Protein AF-A0A0W0GJ91-F1 (afdb_monomer_lite)

InterPro domains:
  IPR037229 Large ribosomal subunit protein bL35 superfamily [G3DSA:4.10.410.60] (1-44)
  IPR037229 Large ribosomal subunit protein bL35 superfamily [SSF143034] (1-42)

Structure (mmCIF, N/CA/C/O backbone):
data_AF-A0A0W0GJ91-F1
#
_entry.id   AF-A0A0W0GJ91-F1
#
loop_
_atom_site.group_PDB
_atom_site.id
_atom_site.type_symbol
_atom_site.label_atom_id
_atom_site.label_alt_id
_atom_site.label_comp_id
_atom_site.label_asym_id
_atom_site.label_entity_id
_atom_site.label_seq_id
_atom_site.pdbx_PDB_ins_code
_atom_site.Cartn_x
_atom_site.Cartn_y
_atom_site.Cartn_z
_atom_site.occupancy
_atom_site.B_iso_or_equiv
_atom_site.auth_seq_id
_atom_site.auth_comp_id
_atom_site.auth_asym_id
_atom_site.auth_atom_id
_atom_site.pdbx_PDB_model_num
ATOM 1 N N . MET A 1 1 ? 3.403 -4.208 -3.956 1.00 89.38 1 MET A N 1
ATOM 2 C CA . MET A 1 1 ? 2.694 -4.148 -2.651 1.00 89.38 1 MET A CA 1
ATOM 3 C C . MET A 1 1 ? 1.913 -2.842 -2.557 1.00 89.38 1 MET A C 1
ATOM 5 O O . MET A 1 1 ? 2.255 -1.911 -3.272 1.00 89.38 1 MET A O 1
ATOM 9 N N . ARG A 1 2 ? 0.874 -2.754 -1.720 1.00 91.94 2 ARG A N 1
ATOM 10 C CA . ARG A 1 2 ? 0.137 -1.509 -1.443 1.00 91.94 2 ARG A CA 1
ATOM 11 C C . ARG A 1 2 ? -0.299 -1.423 0.017 1.00 91.94 2 ARG A C 1
ATOM 13 O O . ARG A 1 2 ? -0.434 -2.439 0.693 1.00 91.94 2 ARG A O 1
ATOM 20 N N . MET A 1 3 ? -0.613 -0.219 0.480 1.00 92.81 3 MET A N 1
ATOM 21 C CA . MET A 1 3 ? -1.338 -0.041 1.738 1.00 92.81 3 MET A CA 1
ATOM 22 C C . MET A 1 3 ? -2.825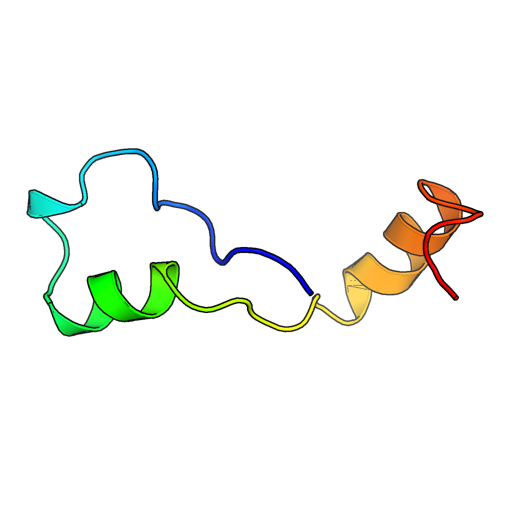 -0.389 1.576 1.00 92.81 3 MET A C 1
ATOM 24 O O . MET A 1 3 ? -3.420 -0.209 0.508 1.00 92.81 3 MET A O 1
ATOM 28 N N . LYS A 1 4 ? -3.454 -0.853 2.662 1.00 89.88 4 LYS A N 1
ATOM 29 C CA . LYS A 1 4 ? -4.891 -1.169 2.697 1.00 89.88 4 LYS A CA 1
ATOM 30 C C . LYS A 1 4 ? -5.798 0.059 2.519 1.00 89.88 4 LYS A C 1
ATOM 32 O O . LYS A 1 4 ? -6.893 -0.081 1.984 1.00 89.88 4 LYS A O 1
ATOM 37 N N . GLY A 1 5 ? -5.335 1.247 2.914 1.00 87.50 5 GLY A N 1
ATOM 38 C CA . GLY A 1 5 ? -6.127 2.486 2.932 1.00 87.50 5 GLY A CA 1
ATOM 39 C C . GLY 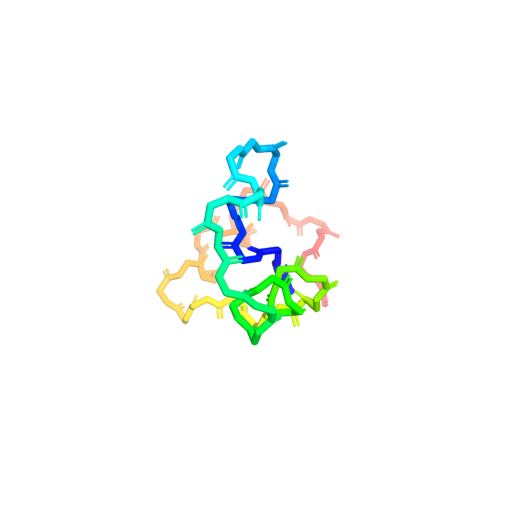A 1 5 ? -6.902 2.676 4.244 1.00 87.50 5 GLY A C 1
ATOM 40 O O . GLY A 1 5 ? -6.851 1.823 5.124 1.00 87.50 5 GLY A O 1
ATOM 41 N N . LEU A 1 6 ? -7.594 3.814 4.406 1.00 86.69 6 LEU A N 1
ATOM 42 C CA . LEU A 1 6 ? -8.388 4.165 5.606 1.00 86.69 6 LEU A CA 1
ATOM 43 C C . LEU A 1 6 ? -7.593 4.228 6.930 1.00 86.69 6 LEU A C 1
ATOM 45 O O . LEU A 1 6 ? -8.177 4.145 8.016 1.00 86.69 6 LEU A O 1
ATOM 49 N N . LYS A 1 7 ? -6.265 4.385 6.843 1.00 87.25 7 LYS A N 1
ATOM 50 C CA . LYS A 1 7 ? -5.364 4.542 7.996 1.00 87.25 7 LYS A CA 1
ATOM 51 C C . LYS A 1 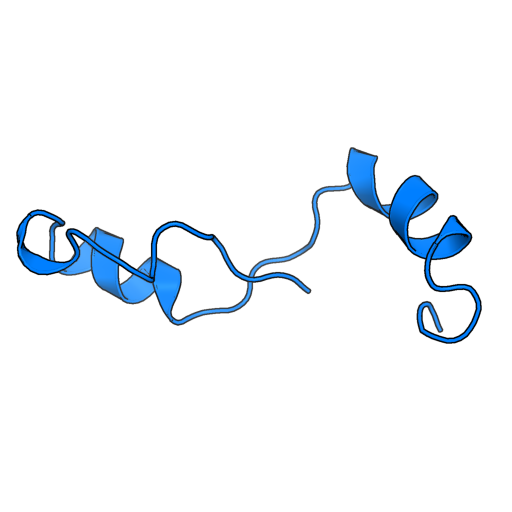7 ? -5.338 5.975 8.540 1.00 87.25 7 LYS A C 1
ATOM 53 O O . LYS A 1 7 ? -4.983 6.160 9.695 1.00 87.25 7 LYS A O 1
ATOM 58 N N . SER A 1 8 ? -5.709 6.973 7.743 1.00 90.25 8 SER A N 1
ATOM 59 C CA . SER A 1 8 ? -5.531 8.393 8.076 1.00 90.25 8 SER A CA 1
ATOM 60 C C . SER A 1 8 ? -6.437 8.880 9.213 1.00 90.25 8 SER A C 1
ATOM 62 O O . SER A 1 8 ? -5.944 9.437 10.190 1.00 90.25 8 SER A O 1
ATOM 64 N N . HIS A 1 9 ? -7.747 8.629 9.136 1.00 92.38 9 HIS A N 1
ATOM 65 C CA . HIS A 1 9 ? -8.730 9.169 10.086 1.00 92.38 9 HIS A CA 1
ATOM 66 C C . HIS A 1 9 ? -9.685 8.111 10.647 1.00 92.38 9 HIS A C 1
ATOM 68 O O . HIS A 1 9 ? -9.724 6.962 10.201 1.00 92.38 9 HIS A O 1
ATOM 74 N N . LEU A 1 10 ? -10.438 8.504 11.685 1.00 91.62 10 LEU A N 1
ATOM 75 C CA . LEU A 1 10 ? -11.464 7.688 12.350 1.00 91.62 10 LEU A CA 1
ATOM 76 C C . LEU A 1 10 ? -10.957 6.324 12.858 1.00 91.62 10 LEU A C 1
ATOM 78 O O . LEU A 1 10 ? -11.730 5.385 13.043 1.00 91.62 10 LEU A O 1
ATOM 82 N N . ARG A 1 11 ? -9.652 6.198 13.143 1.00 90.25 11 ARG A N 1
ATOM 83 C CA . ARG A 1 11 ? -9.051 4.957 13.669 1.00 90.25 11 ARG A CA 1
ATOM 84 C C . ARG A 1 11 ? -9.608 4.557 15.036 1.00 90.25 11 ARG A C 1
ATOM 86 O O . ARG A 1 11 ? -9.619 3.369 15.356 1.00 90.25 11 ARG A O 1
ATOM 93 N N . ARG A 1 12 ? -10.054 5.537 15.833 1.00 91.19 12 ARG A N 1
ATOM 94 C CA . ARG A 1 12 ? -10.639 5.324 17.167 1.00 91.19 12 ARG A CA 1
ATOM 95 C C . ARG A 1 12 ? -11.924 4.494 17.098 1.00 91.19 12 ARG A C 1
ATOM 97 O O . ARG A 1 12 ? -12.087 3.601 17.918 1.00 91.19 12 ARG A O 1
ATOM 104 N N . ASN A 1 13 ? -12.735 4.694 16.057 1.00 93.38 13 ASN A N 1
ATOM 105 C CA . ASN A 1 13 ? -14.023 4.014 15.868 1.00 93.38 13 ASN A CA 1
ATOM 106 C C . ASN A 1 13 ? -13.872 2.589 15.305 1.00 93.38 13 ASN A C 1
ATOM 108 O O . ASN A 1 13 ? -14.847 1.857 15.181 1.00 93.38 13 ASN A O 1
ATOM 112 N N . LYS A 1 14 ? -12.654 2.180 14.929 1.00 90.62 14 LYS A N 1
ATOM 113 C CA . LYS A 1 14 ? -12.378 0.854 14.363 1.00 90.62 14 LYS A CA 1
ATOM 114 C C . LYS A 1 14 ? -11.931 -0.109 15.461 1.00 90.62 14 LYS A C 1
ATOM 116 O O . LYS A 1 14 ? -11.122 0.256 16.324 1.00 90.62 14 LYS A O 1
ATOM 121 N N . SER A 1 15 ? -12.388 -1.359 15.379 1.00 94.50 15 SER A N 1
ATOM 122 C CA . SER A 1 15 ? -11.975 -2.429 16.295 1.00 94.50 15 SER A CA 1
ATOM 123 C C . SER A 1 15 ? -10.453 -2.621 16.292 1.00 94.50 15 SER A C 1
ATOM 125 O O . SER A 1 15 ? -9.775 -2.348 15.294 1.00 94.50 15 SER A O 1
ATOM 127 N N . LYS A 1 16 ? -9.892 -3.126 17.401 1.00 92.75 16 LYS A N 1
ATOM 128 C CA . LYS A 1 16 ? -8.444 -3.396 17.514 1.00 92.75 16 LYS A CA 1
ATOM 129 C C . LYS A 1 16 ? -7.949 -4.312 16.384 1.00 92.75 16 LYS A C 1
ATOM 131 O O . LYS A 1 16 ? -6.901 -4.045 15.805 1.00 92.75 16 LYS A O 1
ATOM 136 N N . ARG A 1 17 ? -8.738 -5.334 16.020 1.00 92.69 17 ARG A N 1
ATOM 137 C CA . ARG A 1 17 ? -8.444 -6.259 14.910 1.00 92.69 17 ARG A CA 1
ATOM 138 C C . ARG A 1 17 ? -8.366 -5.534 13.569 1.00 92.69 17 ARG A C 1
ATOM 140 O O . ARG A 1 17 ? -7.372 -5.675 12.868 1.00 92.69 17 ARG A O 1
ATOM 147 N N . ALA A 1 18 ? -9.381 -4.738 13.229 1.00 91.25 18 ALA A N 1
ATOM 148 C CA . ALA A 1 18 ? -9.393 -3.994 11.972 1.00 91.25 18 ALA A CA 1
ATOM 149 C C . ALA A 1 18 ? -8.233 -2.990 11.901 1.00 91.25 18 ALA A C 1
ATOM 151 O O . ALA A 1 18 ? -7.640 -2.811 10.845 1.00 91.25 18 ALA A O 1
ATOM 152 N N . ARG A 1 19 ? -7.874 -2.371 13.034 1.00 91.12 19 ARG A N 1
ATOM 153 C CA . ARG A 1 19 ? -6.791 -1.385 13.115 1.00 91.12 19 ARG A CA 1
ATOM 154 C C . ARG A 1 19 ? -5.425 -1.959 12.735 1.00 91.12 19 ARG A C 1
ATOM 156 O O . ARG A 1 19 ? -4.716 -1.300 11.984 1.00 91.12 19 ARG A O 1
ATOM 163 N N . ARG A 1 20 ? -5.109 -3.173 13.205 1.00 90.69 20 ARG A N 1
ATOM 164 C CA . ARG A 1 20 ? -3.850 -3.883 12.902 1.00 90.69 20 ARG A CA 1
ATOM 165 C C . ARG A 1 20 ? -3.686 -4.163 11.406 1.00 90.69 20 ARG A C 1
ATOM 167 O O . ARG A 1 20 ? -2.601 -4.023 10.864 1.00 90.69 20 ARG A O 1
ATOM 174 N N . GLN A 1 21 ? -4.785 -4.449 10.709 1.00 90.25 21 GLN A N 1
ATOM 175 C CA . GLN A 1 21 ? -4.761 -4.729 9.267 1.00 90.25 21 GLN A CA 1
ATOM 176 C C . GLN A 1 21 ? -4.387 -3.515 8.398 1.00 90.25 21 GLN A C 1
ATOM 178 O O . GLN A 1 21 ? -4.169 -3.683 7.202 1.00 90.25 21 GLN A O 1
ATOM 183 N N . PHE A 1 22 ? -4.377 -2.292 8.941 1.00 90.62 22 PHE A N 1
ATOM 184 C CA . PHE A 1 22 ? -3.916 -1.108 8.203 1.00 90.62 22 PHE A CA 1
ATOM 185 C C . PHE A 1 22 ? -2.409 -0.877 8.325 1.00 90.62 22 PHE A C 1
ATOM 187 O O . PHE A 1 22 ? -1.877 -0.009 7.633 1.00 90.62 22 PHE A O 1
ATOM 194 N N . ASP A 1 23 ? -1.737 -1.579 9.236 1.00 87.44 23 ASP A N 1
ATOM 195 C CA . ASP A 1 23 ? -0.303 -1.418 9.460 1.00 87.44 23 ASP A CA 1
ATOM 196 C C . ASP A 1 23 ? 0.524 -2.275 8.492 1.00 87.44 23 ASP A C 1
ATOM 198 O O . ASP A 1 23 ? 1.612 -1.865 8.100 1.00 87.44 23 ASP A O 1
ATOM 202 N N . GLU A 1 24 ? -0.032 -3.391 8.025 1.00 88.25 24 GLU A N 1
ATOM 203 C CA . GLU A 1 24 ? 0.602 -4.293 7.065 1.00 88.25 24 GLU A CA 1
ATOM 204 C C . GLU A 1 24 ? 0.412 -3.838 5.608 1.00 88.25 24 GLU A C 1
ATOM 206 O O . GLU A 1 24 ? -0.610 -3.251 5.226 1.00 88.25 24 GLU A O 1
ATOM 211 N N . MET A 1 25 ? 1.401 -4.153 4.768 1.00 91.56 25 MET A N 1
ATOM 212 C CA . MET A 1 25 ? 1.259 -4.043 3.319 1.00 91.56 25 MET A CA 1
ATOM 213 C C . MET A 1 25 ? 0.569 -5.282 2.758 1.00 91.56 25 MET A C 1
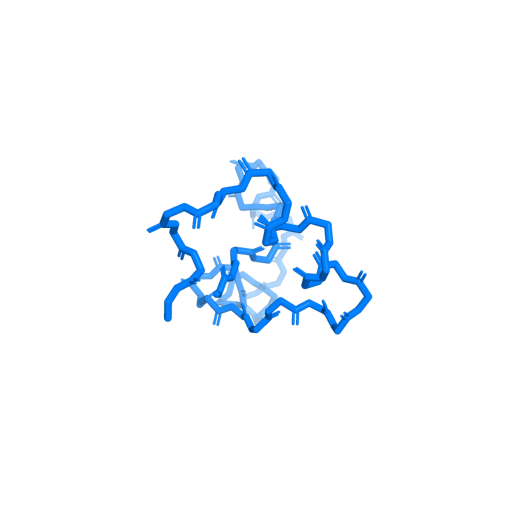ATOM 215 O O . MET A 1 25 ? 0.864 -6.408 3.147 1.00 91.56 25 MET A O 1
ATOM 219 N N . ILE A 1 26 ? -0.310 -5.067 1.787 1.00 92.12 26 ILE A N 1
ATOM 220 C CA . ILE A 1 26 ? -1.047 -6.126 1.104 1.00 92.12 26 ILE A CA 1
ATOM 221 C C . ILE A 1 26 ? -0.625 -6.215 -0.365 1.00 92.12 26 ILE A C 1
ATOM 223 O O . ILE A 1 26 ? -0.187 -5.213 -0.949 1.00 92.12 26 ILE A O 1
ATOM 227 N N . PRO A 1 27 ? -0.746 -7.393 -0.995 1.00 93.38 27 PRO A N 1
ATOM 228 C CA . PRO A 1 27 ? -0.510 -7.520 -2.423 1.00 93.38 27 PRO A CA 1
ATOM 229 C C . PRO A 1 27 ? -1.470 -6.625 -3.215 1.00 93.38 27 PRO A C 1
ATOM 231 O O . PRO A 1 27 ? -2.599 -6.334 -2.805 1.00 93.38 27 PRO A O 1
ATOM 234 N N . VAL A 1 28 ? -0.990 -6.157 -4.363 1.00 93.25 28 VAL A N 1
ATOM 235 C CA . VAL A 1 28 ? -1.815 -5.411 -5.316 1.00 93.25 28 VAL A CA 1
ATOM 236 C C . VAL A 1 28 ? -2.812 -6.379 -5.957 1.00 93.25 28 VAL A C 1
ATOM 238 O O . VAL A 1 28 ? -2.492 -7.549 -6.167 1.00 93.25 28 VAL A O 1
ATOM 241 N N . ALA A 1 29 ? -4.028 -5.915 -6.246 1.00 92.69 29 ALA A N 1
ATOM 242 C CA . ALA A 1 29 ? -5.012 -6.739 -6.936 1.00 92.69 29 ALA A CA 1
ATOM 243 C C . ALA A 1 29 ? -4.547 -7.027 -8.370 1.00 92.69 29 ALA A C 1
ATOM 245 O O . ALA A 1 29 ? -4.011 -6.146 -9.037 1.00 92.69 29 ALA A O 1
ATOM 246 N N . LYS A 1 30 ? -4.790 -8.246 -8.867 1.00 92.38 30 LYS A N 1
ATOM 247 C CA . LYS A 1 30 ? -4.322 -8.676 -10.199 1.00 92.38 30 LYS A CA 1
ATOM 248 C C . LYS A 1 30 ? -4.767 -7.733 -11.324 1.00 92.38 30 LYS A C 1
ATOM 250 O O . LYS A 1 30 ? -3.993 -7.474 -12.237 1.00 92.38 30 LYS A O 1
ATOM 255 N N . VAL A 1 31 ? -5.979 -7.185 -11.216 1.00 94.00 31 VAL A N 1
ATOM 256 C CA . VAL A 1 31 ? -6.561 -6.248 -12.191 1.00 94.00 31 VAL A CA 1
ATOM 257 C C . VAL A 1 31 ? -5.777 -4.937 -12.321 1.00 94.00 31 VAL A C 1
ATOM 259 O O . VAL A 1 31 ? -5.729 -4.359 -13.402 1.00 94.00 31 VAL A O 1
ATOM 262 N N . ASP A 1 32 ? -5.110 -4.489 -11.255 1.00 92.56 32 ASP A N 1
ATOM 263 C CA . ASP A 1 32 ? -4.406 -3.202 -11.232 1.00 92.56 32 ASP A CA 1
ATOM 264 C C . ASP A 1 32 ? -2.949 -3.312 -11.701 1.00 92.56 32 ASP A C 1
ATOM 266 O O . ASP A 1 32 ? -2.320 -2.300 -12.017 1.00 92.56 32 ASP A O 1
ATOM 270 N N . VAL A 1 33 ? -2.399 -4.529 -11.773 1.00 91.19 33 VAL A N 1
ATOM 271 C CA . VAL A 1 33 ? -0.978 -4.768 -12.079 1.00 91.19 33 VAL A CA 1
ATOM 272 C C . VAL A 1 33 ? -0.601 -4.210 -13.451 1.00 91.19 33 VAL A C 1
ATOM 274 O O . VAL A 1 33 ? 0.386 -3.486 -13.566 1.00 91.19 33 VAL A O 1
ATOM 277 N N . GLN A 1 34 ? -1.412 -4.471 -14.481 1.00 91.75 34 GLN A N 1
ATOM 278 C CA . GLN A 1 34 ? -1.128 -3.994 -15.838 1.00 91.75 34 GLN A CA 1
ATOM 279 C C . GLN A 1 34 ? -1.149 -2.461 -15.922 1.00 91.75 34 GLN A C 1
ATOM 281 O O . GLN A 1 34 ? -0.321 -1.859 -16.605 1.00 91.75 34 GLN A O 1
ATOM 286 N N . ARG A 1 35 ? -2.081 -1.815 -15.211 1.00 93.19 35 ARG A N 1
ATOM 287 C CA . ARG A 1 35 ? -2.177 -0.353 -15.164 1.00 93.19 35 ARG A CA 1
ATOM 288 C C . ARG A 1 35 ? -0.965 0.255 -14.460 1.00 93.19 35 ARG A C 1
ATOM 290 O O . ARG A 1 35 ? -0.421 1.239 -14.951 1.00 93.19 35 ARG A O 1
ATOM 297 N N . LEU A 1 36 ? -0.532 -0.331 -13.345 1.00 90.81 36 LEU A N 1
ATOM 298 C CA . LEU A 1 36 ? 0.633 0.148 -12.599 1.00 90.81 36 LEU A CA 1
ATOM 299 C C . LEU A 1 36 ? 1.938 -0.013 -13.380 1.00 90.81 36 LEU A C 1
ATOM 301 O O . LEU A 1 36 ? 2.731 0.920 -13.376 1.00 90.81 36 LEU A O 1
ATOM 305 N N . GLY A 1 37 ? 2.131 -1.120 -14.103 1.00 90.88 37 GLY A N 1
ATOM 306 C CA . GLY A 1 37 ? 3.315 -1.299 -14.955 1.00 90.88 37 GLY A CA 1
ATOM 307 C C . GLY A 1 37 ? 3.417 -0.256 -16.075 1.00 90.88 37 GLY A C 1
ATOM 308 O O . GLY A 1 37 ? 4.506 0.195 -16.406 1.00 90.88 37 GLY A O 1
ATOM 309 N N . ARG A 1 38 ? 2.279 0.210 -16.612 1.00 92.31 38 ARG A N 1
ATOM 310 C CA . ARG A 1 38 ? 2.254 1.309 -17.597 1.00 92.31 38 ARG A CA 1
ATOM 311 C C . ARG A 1 38 ? 2.568 2.673 -16.979 1.00 92.31 38 ARG A C 1
ATOM 313 O O . ARG A 1 38 ? 3.166 3.513 -17.638 1.00 92.31 38 ARG A O 1
ATOM 320 N N . LEU A 1 39 ? 2.123 2.909 -15.744 1.00 93.56 39 LEU A N 1
ATOM 321 C CA . LEU A 1 39 ? 2.297 4.191 -15.052 1.00 93.56 39 LEU A CA 1
ATOM 322 C C . LEU A 1 39 ? 3.675 4.337 -14.400 1.00 93.56 39 LEU A C 1
ATOM 324 O O . LEU A 1 39 ? 4.142 5.457 -14.216 1.00 93.56 39 LEU A O 1
ATOM 328 N N . ILE A 1 40 ? 4.308 3.223 -14.033 1.00 90.88 40 ILE A N 1
ATOM 329 C CA . ILE A 1 40 ? 5.597 3.189 -13.340 1.00 90.88 40 ILE A CA 1
ATOM 330 C C . ILE A 1 40 ? 6.559 2.273 -14.120 1.00 90.88 40 ILE A C 1
ATOM 332 O O . ILE A 1 40 ? 6.932 1.207 -13.626 1.00 90.88 40 ILE A O 1
ATOM 336 N N . PRO A 1 41 ? 6.975 2.673 -15.336 1.00 85.88 41 PRO A N 1
ATOM 337 C CA . PRO A 1 41 ? 7.699 1.803 -16.270 1.00 85.88 41 PRO A CA 1
ATOM 338 C C . PRO A 1 41 ? 9.039 1.281 -15.736 1.00 85.88 41 PRO A C 1
ATOM 340 O O . PRO A 1 41 ? 9.473 0.205 -16.128 1.00 85.88 41 PRO A O 1
ATOM 343 N N . TYR A 1 42 ? 9.674 2.007 -14.813 1.00 90.00 42 TYR A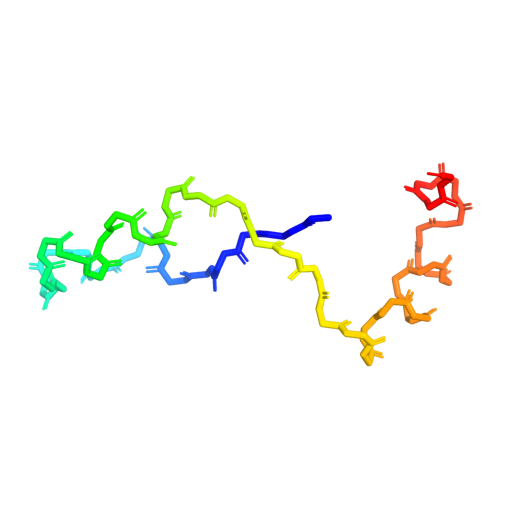 N 1
ATOM 344 C CA . TYR A 1 42 ? 10.946 1.612 -14.194 1.00 90.00 42 TYR A CA 1
ATOM 345 C C . TYR A 1 42 ? 10.799 1.068 -12.766 1.00 90.00 42 TYR A C 1
ATOM 347 O O . TYR A 1 42 ? 11.790 0.718 -12.138 1.00 90.00 42 TYR A O 1
ATOM 355 N N . GLY A 1 43 ? 9.579 1.046 -12.222 1.00 76.44 43 GLY A N 1
ATOM 356 C CA . GLY A 1 43 ? 9.310 0.597 -10.850 1.00 76.44 43 GLY A CA 1
ATOM 357 C C . GLY A 1 43 ? 8.649 -0.778 -10.773 1.00 76.44 43 GLY A C 1
ATOM 358 O O . GLY A 1 43 ? 8.509 -1.323 -9.682 1.00 76.44 43 GLY A O 1
ATOM 359 N N . SER A 1 44 ? 8.235 -1.334 -11.913 1.00 64.62 44 SER A N 1
ATOM 360 C CA . SER A 1 44 ? 7.851 -2.737 -12.050 1.00 64.62 44 SER A CA 1
ATOM 361 C C . SER A 1 44 ? 9.011 -3.523 -12.663 1.00 64.62 44 SER A C 1
ATOM 363 O O . SER A 1 44 ? 9.047 -3.716 -13.878 1.00 64.62 44 SER A O 1
ATOM 365 N N . ALA A 1 45 ? 9.957 -3.931 -11.821 1.00 52.72 45 ALA A N 1
ATOM 366 C CA . ALA A 1 45 ? 10.960 -4.948 -12.125 1.00 52.72 45 ALA A CA 1
ATOM 367 C C . ALA A 1 45 ? 10.778 -6.118 -11.153 1.00 52.72 45 ALA A C 1
ATOM 369 O O . ALA A 1 45 ? 10.436 -5.843 -9.976 1.00 52.72 45 ALA A O 1
#

pLDDT: mean 89.35, std 7.34, range [52.72, 94.5]

Organism: NCBI:txid1217799

Sequence (45 aa):
MRMKGLKSHLRRNKSKRARRQFDEMIPVAKVDVQRLGRLIPYGSA

Secondary structure (DSSP, 8-state):
-EE-S--SS-G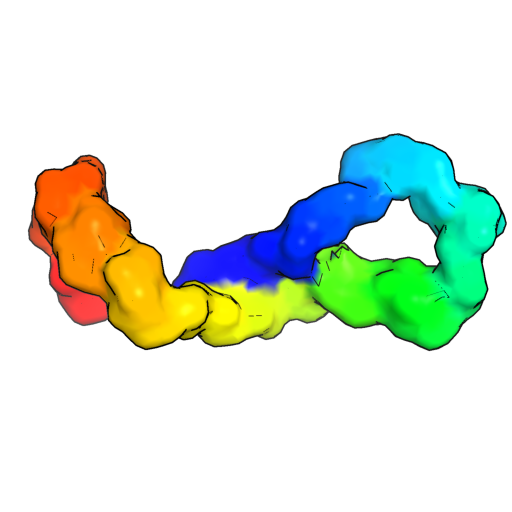GGS-HHHHHTTTSEEPPPHHHHHHHHHH-TTT--

Radius of gyration: 13.84 Å; chains: 1; bounding box: 25×18×35 Å

Foldseek 3Di:
DAFPDPQPDPLVVDDPVVNVSRVDDDDDDPVCVVVVCVVCVPVPD